Protein AF-A0A1G0GU50-F1 (afdb_monomer_lite)

Structure (mmCIF, N/CA/C/O backbone):
data_AF-A0A1G0GU50-F1
#
_entry.id   AF-A0A1G0GU50-F1
#
loop_
_atom_site.group_PDB
_atom_site.id
_atom_site.type_symbol
_atom_site.label_atom_id
_atom_site.label_alt_id
_atom_site.label_comp_id
_atom_site.label_asym_id
_atom_site.label_entity_id
_atom_site.label_seq_id
_atom_site.pdbx_PDB_ins_code
_atom_site.Cartn_x
_atom_site.Cartn_y
_atom_site.Cartn_z
_atom_site.occupancy
_atom_site.B_iso_or_equiv
_atom_site.auth_seq_id
_atom_site.auth_comp_id
_atom_site.auth_asym_id
_atom_site.auth_atom_id
_atom_site.pdbx_PDB_model_num
ATOM 1 N N . MET A 1 1 ? 15.882 31.323 31.206 1.00 48.88 1 MET A N 1
ATOM 2 C CA . MET A 1 1 ? 14.475 31.774 31.118 1.00 48.88 1 MET A CA 1
ATOM 3 C C . MET A 1 1 ? 14.266 32.583 29.836 1.00 48.88 1 MET A C 1
ATOM 5 O O . MET A 1 1 ? 13.871 33.733 29.887 1.00 48.88 1 MET A O 1
ATOM 9 N N . VAL A 1 2 ? 14.589 31.991 28.681 1.00 47.00 2 VAL A N 1
ATOM 10 C CA . VAL A 1 2 ? 14.363 32.568 27.342 1.00 47.00 2 VAL A CA 1
ATOM 11 C C . VAL A 1 2 ? 14.145 31.389 26.389 1.00 47.00 2 VAL A C 1
ATOM 13 O O . VAL A 1 2 ? 15.016 31.064 25.602 1.00 47.00 2 VAL A O 1
ATOM 16 N N . TRP A 1 3 ? 13.039 30.658 26.550 1.00 33.41 3 TRP A N 1
ATOM 17 C CA . TRP A 1 3 ? 12.656 29.560 25.639 1.00 33.41 3 TRP A CA 1
ATOM 18 C C . TRP A 1 3 ? 11.129 29.392 25.527 1.00 33.41 3 TRP A C 1
ATOM 20 O O . TRP A 1 3 ? 10.651 28.291 25.289 1.00 33.41 3 TRP A O 1
ATOM 30 N N . LEU A 1 4 ? 10.337 30.460 25.711 1.00 45.41 4 LEU A N 1
ATOM 31 C CA . LEU A 1 4 ? 8.865 30.361 25.647 1.00 45.41 4 LEU A CA 1
ATOM 32 C C . LEU A 1 4 ? 8.161 31.304 24.661 1.00 45.41 4 LEU A C 1
ATOM 34 O O . LEU A 1 4 ? 6.945 31.247 24.564 1.00 45.41 4 LEU A O 1
ATOM 38 N N . LEU A 1 5 ? 8.881 32.117 23.882 1.00 40.81 5 LEU A N 1
ATOM 39 C CA . LEU A 1 5 ? 8.252 33.089 22.967 1.00 40.81 5 LEU A CA 1
ATOM 40 C C . LEU A 1 5 ? 8.309 32.710 21.477 1.00 40.81 5 LEU A C 1
ATOM 42 O O . LEU A 1 5 ? 7.887 33.490 20.633 1.00 40.81 5 LEU A O 1
ATOM 46 N N . SER A 1 6 ? 8.771 31.504 21.129 1.00 46.62 6 SER A N 1
ATOM 47 C CA . SER A 1 6 ? 8.869 31.063 19.724 1.00 46.62 6 SER A CA 1
ATOM 48 C C . SER A 1 6 ? 7.811 30.030 19.300 1.00 46.62 6 SER A C 1
ATOM 50 O O . SER A 1 6 ? 8.008 29.336 18.306 1.00 46.62 6 SER A O 1
ATOM 52 N N . LEU A 1 7 ? 6.703 29.894 20.038 1.00 41.09 7 LEU A N 1
ATOM 53 C CA . LEU A 1 7 ? 5.658 28.892 19.752 1.00 41.09 7 LEU A CA 1
ATOM 54 C C . LEU A 1 7 ? 4.286 29.471 19.372 1.00 41.09 7 LEU A C 1
ATOM 56 O O . LEU A 1 7 ? 3.405 28.711 18.980 1.00 41.09 7 LEU A O 1
ATOM 60 N N . GLU A 1 8 ? 4.095 30.792 19.398 1.00 43.34 8 GLU A N 1
ATOM 61 C CA . GLU A 1 8 ? 2.781 31.390 19.101 1.00 43.34 8 GLU A CA 1
ATOM 62 C C . GLU A 1 8 ? 2.598 31.870 17.649 1.00 43.34 8 GLU A C 1
ATOM 64 O O . GLU A 1 8 ? 1.478 32.177 17.250 1.00 43.34 8 GLU A O 1
ATOM 69 N N . LEU A 1 9 ? 3.640 31.850 16.805 1.00 39.56 9 LEU A N 1
ATOM 70 C CA . LEU A 1 9 ? 3.587 32.430 15.448 1.00 39.56 9 LEU A CA 1
ATOM 71 C C . LEU A 1 9 ? 3.374 31.440 14.281 1.00 39.56 9 LEU A C 1
ATOM 73 O O . LEU A 1 9 ? 3.391 31.859 13.129 1.00 39.56 9 LEU A O 1
ATOM 77 N N . ILE A 1 10 ? 3.102 30.149 14.524 1.00 46.53 10 ILE A N 1
ATOM 78 C CA . ILE A 1 10 ? 2.873 29.158 13.437 1.00 46.53 10 ILE A CA 1
ATOM 79 C C . ILE A 1 10 ? 1.371 28.906 13.150 1.00 46.53 10 ILE A C 1
ATOM 81 O O . ILE A 1 10 ? 1.008 28.184 12.223 1.00 46.53 10 ILE A O 1
ATOM 85 N N . LYS A 1 11 ? 0.438 29.539 13.873 1.00 45.59 11 LYS A N 1
ATOM 86 C CA . LYS A 1 11 ? -1.003 29.216 13.761 1.00 45.59 11 LYS A CA 1
ATOM 87 C C . LYS A 1 11 ? -1.763 29.801 12.555 1.00 45.59 11 LYS A C 1
ATOM 89 O O . LYS A 1 11 ? -2.955 29.540 12.447 1.00 45.59 11 LYS A O 1
ATOM 94 N N . ALA A 1 12 ? -1.127 30.522 11.629 1.00 40.53 12 ALA A N 1
ATOM 95 C CA . ALA A 1 12 ? -1.842 31.219 10.543 1.00 40.53 12 ALA A CA 1
ATOM 96 C C . ALA A 1 12 ? -1.543 30.729 9.108 1.00 40.53 12 ALA A C 1
ATOM 98 O O . ALA A 1 12 ? -1.942 31.387 8.153 1.00 40.53 12 ALA A O 1
ATOM 99 N N . GLY A 1 13 ? -0.865 29.588 8.928 1.00 39.28 13 GLY A N 1
ATOM 100 C CA . GLY A 1 13 ? -0.491 29.115 7.582 1.00 39.28 13 GLY A CA 1
ATOM 101 C C . GLY A 1 13 ? -0.308 27.608 7.405 1.00 39.28 13 GLY A C 1
ATOM 102 O O . GLY A 1 13 ? 0.083 27.171 6.326 1.00 39.28 13 GLY A O 1
ATOM 103 N N . V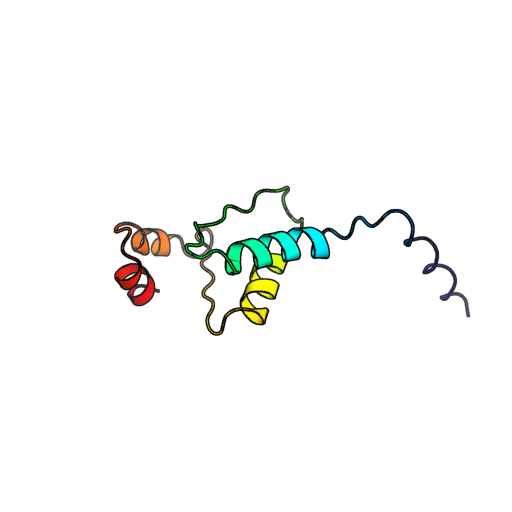AL A 1 14 ? -0.596 26.791 8.422 1.00 41.69 14 VAL A N 1
ATOM 104 C CA . VAL A 1 14 ? -0.567 25.331 8.268 1.00 41.69 14 VAL A CA 1
ATOM 105 C C .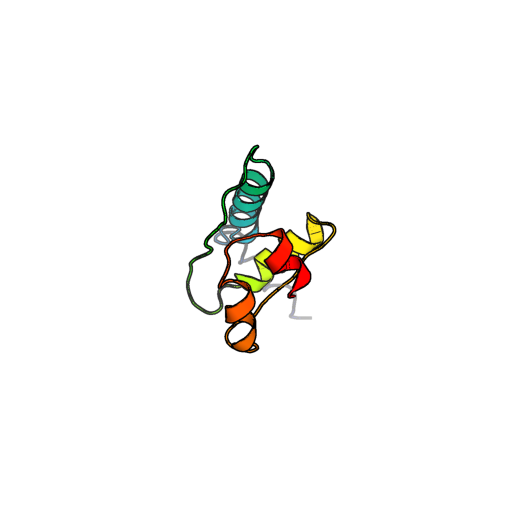 VAL A 1 14 ? -1.914 24.878 7.713 1.00 41.69 14 VAL A C 1
ATOM 107 O O . VAL A 1 14 ? -2.850 24.590 8.457 1.00 41.69 14 VAL A O 1
ATOM 110 N N . ILE A 1 15 ? -2.015 24.798 6.387 1.00 42.94 15 ILE A N 1
ATOM 111 C CA . ILE A 1 15 ? -2.982 23.895 5.759 1.00 42.94 15 ILE A CA 1
ATOM 112 C C . ILE A 1 15 ? -2.647 22.501 6.307 1.00 42.94 15 ILE A C 1
ATOM 114 O O . ILE A 1 15 ? -1.523 22.022 6.152 1.00 42.94 15 ILE A O 1
ATOM 118 N N . HIS A 1 16 ? -3.578 21.887 7.040 1.00 49.28 16 HIS A N 1
ATOM 119 C CA . HIS A 1 16 ? -3.379 20.589 7.684 1.00 49.28 16 HIS A CA 1
ATOM 120 C C . HIS A 1 16 ? -3.325 19.479 6.621 1.00 49.28 16 HIS A C 1
ATOM 122 O O . HIS A 1 16 ? -4.278 18.721 6.467 1.00 49.28 16 HIS A O 1
ATOM 128 N N . MET A 1 17 ? -2.190 19.346 5.928 1.00 56.97 17 MET A N 1
ATOM 129 C CA . MET A 1 17 ? -1.939 18.311 4.915 1.00 56.97 17 MET A CA 1
ATOM 130 C C . MET A 1 17 ? -2.325 16.910 5.415 1.00 56.97 17 MET A C 1
ATOM 132 O O . MET A 1 17 ? -2.876 16.117 4.661 1.00 56.97 17 MET A O 1
ATOM 136 N N . TYR A 1 18 ? -2.103 16.645 6.709 1.00 61.06 18 TYR A N 1
ATOM 137 C CA . TYR A 1 18 ? -2.491 15.403 7.378 1.00 61.06 18 TYR A CA 1
ATOM 138 C C . TYR A 1 18 ? -4.009 15.154 7.355 1.00 61.06 18 TYR A C 1
ATOM 140 O O . TYR A 1 18 ? -4.445 14.061 7.022 1.00 61.06 18 TYR A O 1
ATOM 148 N N . ARG A 1 19 ? -4.834 16.172 7.640 1.00 68.44 19 ARG A N 1
ATOM 149 C CA . ARG A 1 19 ? -6.297 16.008 7.730 1.00 68.44 19 ARG A CA 1
ATOM 150 C C . ARG A 1 19 ? -6.954 15.816 6.367 1.00 68.44 19 ARG A C 1
ATOM 152 O O . ARG A 1 19 ? -7.972 15.133 6.278 1.00 68.44 19 ARG A O 1
ATOM 159 N N . ASP A 1 20 ? -6.406 16.430 5.323 1.00 80.75 20 ASP A N 1
ATOM 160 C CA . ASP A 1 20 ? -6.995 16.344 3.986 1.00 80.75 20 ASP A CA 1
ATOM 161 C C . ASP A 1 20 ? -6.685 14.995 3.332 1.00 80.75 20 ASP A C 1
ATOM 163 O O . ASP A 1 20 ? -7.585 14.349 2.795 1.00 80.75 20 ASP A O 1
ATOM 167 N N . ILE A 1 21 ? -5.439 14.517 3.418 1.00 86.81 21 ILE A N 1
ATOM 168 C CA . ILE A 1 21 ? -5.060 13.213 2.855 1.00 86.81 21 ILE A CA 1
ATOM 169 C C . ILE A 1 21 ? -5.745 12.059 3.599 1.00 86.81 21 ILE A C 1
ATOM 171 O O . ILE A 1 21 ? -6.293 11.165 2.962 1.00 86.81 21 ILE A O 1
ATOM 175 N N . GLU A 1 22 ? -5.807 12.120 4.931 1.00 88.44 22 GLU A N 1
ATOM 176 C CA . GLU A 1 22 ? -6.455 11.106 5.767 1.00 88.44 22 GLU A CA 1
ATOM 177 C C . GLU A 1 22 ? -7.955 11.011 5.472 1.00 88.44 22 GLU A C 1
ATOM 179 O O . GLU A 1 22 ? -8.493 9.914 5.345 1.00 88.44 22 GLU A O 1
ATOM 184 N N . ARG A 1 23 ? -8.630 12.148 5.251 1.00 90.69 23 ARG A N 1
ATOM 185 C CA . ARG A 1 23 ? -10.040 12.157 4.838 1.00 90.69 23 ARG A CA 1
ATOM 186 C C . ARG A 1 23 ? -10.251 11.458 3.497 1.00 90.69 23 ARG A C 1
ATOM 188 O O . ARG A 1 23 ? -11.196 10.686 3.374 1.00 90.69 23 ARG A O 1
ATOM 195 N N . ASN A 1 24 ? -9.391 11.720 2.513 1.00 91.62 24 ASN A N 1
ATOM 196 C CA . ASN A 1 24 ? -9.470 11.065 1.205 1.00 91.62 24 ASN A CA 1
ATOM 197 C C . ASN A 1 24 ? -9.234 9.551 1.323 1.00 91.62 24 ASN A C 1
ATOM 199 O O . ASN A 1 24 ? -9.973 8.770 0.729 1.00 91.62 24 ASN A O 1
ATOM 203 N N . LEU A 1 25 ? -8.255 9.131 2.131 1.00 93.69 25 LEU A N 1
ATOM 204 C CA . LEU A 1 25 ? -7.985 7.715 2.394 1.00 93.69 25 LEU A CA 1
ATOM 205 C C . LEU A 1 25 ? -9.155 7.035 3.121 1.00 93.69 25 LEU A C 1
ATOM 207 O O . LEU A 1 25 ? -9.537 5.922 2.766 1.00 93.69 25 LEU A O 1
ATOM 211 N N . LEU A 1 26 ? -9.781 7.708 4.089 1.00 94.69 26 LEU A N 1
ATOM 212 C CA . LEU A 1 26 ? -10.946 7.178 4.797 1.00 94.69 26 LEU A CA 1
ATOM 213 C C . LEU A 1 26 ? -12.164 7.051 3.874 1.00 94.69 26 LEU A C 1
ATOM 215 O O . LEU A 1 26 ? -12.886 6.058 3.933 1.00 94.69 26 LEU A O 1
ATOM 219 N N . GLN A 1 27 ? -12.384 8.041 3.006 1.00 94.25 27 GLN A N 1
ATOM 220 C CA . GLN A 1 27 ? -13.429 7.978 1.986 1.00 94.25 27 GLN A CA 1
ATOM 221 C C . GLN A 1 27 ? -13.199 6.812 1.029 1.00 94.25 27 GLN A C 1
ATOM 223 O O . GLN A 1 27 ? -14.135 6.055 0.792 1.00 94.25 27 GLN A O 1
ATOM 228 N N . TRP A 1 28 ? -11.971 6.641 0.535 1.00 95.06 28 TRP A N 1
ATOM 229 C CA . TRP A 1 28 ? -11.588 5.506 -0.300 1.00 95.06 28 TRP A CA 1
ATOM 230 C C . TRP A 1 28 ? -11.847 4.166 0.396 1.00 95.06 28 TRP A C 1
ATOM 232 O O . TRP A 1 28 ? -12.559 3.331 -0.150 1.00 95.06 28 TRP A O 1
ATOM 242 N N . LYS A 1 29 ? -11.359 3.985 1.630 1.00 94.25 29 LYS A N 1
ATOM 243 C CA . LYS A 1 29 ? -11.553 2.751 2.411 1.00 94.25 29 LYS A CA 1
ATOM 244 C C . LYS A 1 29 ? -13.030 2.370 2.565 1.00 94.25 29 LYS A C 1
ATOM 246 O O . LYS A 1 29 ? -13.351 1.191 2.635 1.00 94.25 29 LYS A O 1
ATOM 251 N N . ASN A 1 30 ? -13.914 3.361 2.66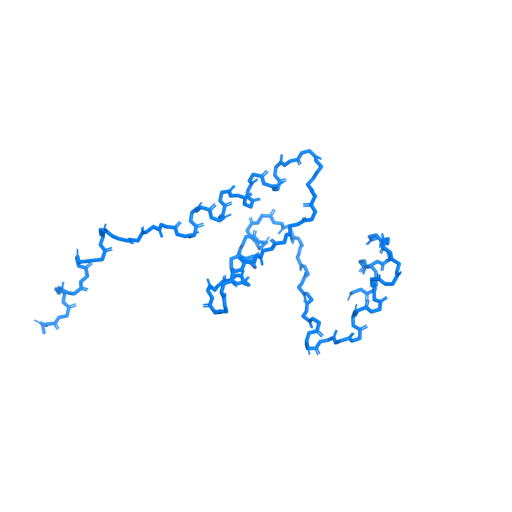6 1.00 95.25 30 ASN A N 1
ATOM 252 C CA . ASN A 1 30 ? -15.343 3.152 2.893 1.00 95.25 30 ASN A CA 1
ATOM 253 C C . ASN A 1 30 ? -16.157 2.999 1.592 1.00 95.25 30 ASN A C 1
ATOM 255 O O . ASN A 1 30 ? -17.386 2.936 1.655 1.00 95.25 30 ASN A O 1
ATOM 259 N N . GLN A 1 31 ? -15.515 2.965 0.419 1.00 95.94 31 GLN A N 1
ATOM 260 C CA . GLN A 1 31 ? -16.197 2.652 -0.839 1.00 95.94 31 GLN A CA 1
ATOM 261 C C . GLN A 1 31 ? -16.654 1.188 -0.857 1.00 95.94 31 GLN A C 1
ATOM 263 O O . GLN A 1 31 ? -16.021 0.321 -0.266 1.00 95.94 31 GLN A O 1
ATOM 268 N N . HIS A 1 32 ? -17.763 0.914 -1.550 1.00 94.12 32 HIS A N 1
ATOM 269 C CA . HIS A 1 32 ? -18.292 -0.447 -1.681 1.00 94.12 32 HIS A CA 1
ATOM 270 C C . HIS A 1 32 ? -17.330 -1.383 -2.433 1.00 94.12 32 HIS A C 1
ATOM 272 O O . HIS A 1 32 ? -17.255 -2.561 -2.107 1.00 94.12 32 HIS A O 1
ATOM 278 N N . ASP A 1 33 ? -16.590 -0.834 -3.398 1.00 90.19 33 ASP A N 1
ATOM 279 C CA . ASP A 1 33 ? -15.577 -1.527 -4.194 1.00 90.19 33 ASP A CA 1
ATOM 280 C C . ASP A 1 33 ? -14.364 -0.590 -4.378 1.00 90.19 33 ASP A C 1
ATOM 282 O O . ASP A 1 33 ? -14.326 0.216 -5.316 1.00 90.19 33 ASP A O 1
ATOM 286 N N . PRO A 1 34 ? -13.440 -0.547 -3.400 1.00 86.75 34 PRO A N 1
ATOM 287 C CA . PRO A 1 34 ? -12.345 0.413 -3.397 1.00 86.75 34 PRO A CA 1
ATOM 288 C C . PRO A 1 34 ? -11.293 0.046 -4.449 1.00 86.75 34 PRO A C 1
ATOM 290 O O . PRO A 1 34 ? -10.543 -0.918 -4.311 1.00 86.75 34 PRO A O 1
ATOM 293 N N . MET A 1 35 ? -11.178 0.875 -5.483 1.00 89.56 35 MET A N 1
ATOM 294 C CA . MET A 1 35 ? -10.148 0.722 -6.515 1.00 89.56 35 MET A CA 1
ATOM 295 C C . MET A 1 35 ? -8.743 1.039 -5.970 1.00 89.56 35 MET A C 1
ATOM 297 O O . MET A 1 35 ? -8.618 1.893 -5.088 1.00 89.56 35 MET A O 1
ATOM 301 N N . PRO A 1 36 ? -7.663 0.438 -6.508 1.00 90.31 36 PRO A N 1
ATOM 302 C CA . PRO A 1 36 ? -6.295 0.764 -6.104 1.00 90.31 36 PRO A CA 1
ATOM 303 C C . PRO A 1 36 ? -5.983 2.267 -6.196 1.00 90.31 36 PRO A C 1
ATOM 305 O O . PRO A 1 36 ? -6.318 2.926 -7.184 1.00 90.31 36 PRO A O 1
ATOM 308 N N . LEU A 1 37 ? -5.303 2.814 -5.181 1.00 91.44 37 LEU A N 1
ATOM 309 C CA . LEU A 1 37 ? -4.912 4.226 -5.136 1.00 91.44 37 LEU A CA 1
ATOM 310 C C . LEU A 1 37 ? -3.477 4.450 -5.604 1.00 91.44 37 LEU A C 1
ATOM 312 O O . LEU A 1 37 ? -2.556 3.731 -5.225 1.00 91.44 37 LEU A O 1
ATOM 316 N N . LEU A 1 38 ? -3.270 5.544 -6.340 1.00 91.06 38 LEU A N 1
ATOM 317 C CA . LEU A 1 38 ? -1.945 6.027 -6.710 1.00 91.06 38 LEU A CA 1
ATOM 318 C C . LEU A 1 38 ? -1.642 7.363 -6.023 1.00 91.06 38 LEU A C 1
ATOM 320 O O . LEU A 1 38 ? -2.142 8.413 -6.427 1.00 91.06 38 LEU A O 1
ATOM 324 N N . LEU A 1 39 ? -0.771 7.335 -5.013 1.00 88.88 39 LEU A N 1
ATOM 325 C CA . LEU A 1 39 ? -0.383 8.528 -4.260 1.00 88.88 39 LEU A CA 1
ATOM 326 C C . LEU A 1 39 ? 0.816 9.237 -4.913 1.00 88.88 39 LEU A C 1
ATOM 328 O O . LEU A 1 39 ? 1.958 8.782 -4.825 1.00 88.88 39 LEU A O 1
ATOM 332 N N . ARG A 1 40 ? 0.575 10.383 -5.561 1.00 87.50 40 ARG A N 1
ATOM 333 C CA . ARG A 1 40 ? 1.620 11.196 -6.214 1.00 87.50 40 ARG A CA 1
ATOM 334 C C . ARG A 1 40 ? 1.935 12.459 -5.414 1.00 87.50 40 ARG A C 1
ATOM 336 O O . ARG A 1 40 ? 1.086 12.997 -4.718 1.00 87.50 40 ARG A O 1
ATOM 343 N N . GLY A 1 41 ? 3.167 12.951 -5.528 1.00 85.12 41 GLY A N 1
ATOM 344 C CA . GLY A 1 41 ? 3.607 14.201 -4.899 1.00 85.12 41 GLY A CA 1
ATOM 345 C C . GLY A 1 41 ? 5.128 14.330 -4.888 1.00 85.12 41 GLY A C 1
ATOM 346 O O . GLY A 1 41 ? 5.825 13.368 -5.225 1.00 85.12 41 GLY A O 1
ATOM 347 N N . ALA A 1 42 ? 5.649 15.481 -4.460 1.00 84.44 42 ALA A N 1
ATOM 348 C CA . ALA A 1 42 ? 7.090 15.749 -4.423 1.00 84.44 42 ALA A CA 1
ATOM 349 C C . ALA A 1 42 ? 7.874 14.725 -3.570 1.00 84.44 42 ALA A C 1
ATOM 351 O O . ALA A 1 42 ? 7.315 14.020 -2.720 1.00 84.44 42 ALA A O 1
ATOM 352 N N . ARG A 1 43 ? 9.184 14.594 -3.819 1.00 79.56 43 ARG A N 1
ATOM 353 C CA . ARG A 1 43 ? 10.066 13.750 -2.992 1.00 79.56 43 ARG A CA 1
ATOM 354 C C . ARG A 1 43 ? 10.087 14.299 -1.556 1.00 79.56 43 ARG A C 1
ATOM 356 O O . ARG A 1 43 ? 10.005 15.504 -1.370 1.00 79.56 43 ARG A O 1
ATOM 363 N N . GLN A 1 44 ? 10.172 13.409 -0.561 1.00 75.38 44 GLN A N 1
ATOM 364 C CA . GLN A 1 44 ? 10.332 13.756 0.866 1.00 75.38 44 GLN A CA 1
ATOM 365 C C . GLN A 1 44 ? 9.158 14.494 1.547 1.00 75.38 44 GLN A C 1
ATOM 367 O O . GLN A 1 44 ? 9.324 15.052 2.622 1.00 75.38 44 GLN A O 1
ATOM 372 N N . VAL A 1 45 ? 7.944 14.436 0.991 1.00 81.44 45 VAL A N 1
ATOM 373 C CA . VAL A 1 45 ? 6.745 15.060 1.603 1.00 81.44 45 VAL A CA 1
ATOM 374 C C . VAL A 1 45 ? 5.988 14.164 2.597 1.00 81.44 45 VAL A C 1
ATOM 376 O O . VAL A 1 45 ? 4.885 14.499 3.007 1.00 81.44 45 VAL A O 1
ATOM 379 N N . GLY A 1 46 ? 6.538 13.000 2.964 1.00 82.69 46 GLY A N 1
ATOM 380 C CA . GLY A 1 46 ? 5.919 12.106 3.957 1.00 82.69 46 GLY A CA 1
ATOM 381 C C . GLY A 1 46 ? 4.817 11.175 3.430 1.00 82.69 46 GLY A C 1
ATOM 382 O O . GLY A 1 46 ? 3.997 10.710 4.212 1.00 82.69 46 GLY A O 1
ATOM 383 N N . LYS A 1 47 ? 4.791 10.867 2.124 1.00 89.00 47 LYS A N 1
ATOM 384 C CA . LYS A 1 47 ? 3.793 9.947 1.531 1.00 89.00 47 LYS A CA 1
ATOM 385 C C . LYS A 1 47 ? 3.794 8.562 2.189 1.00 89.00 47 LYS A C 1
ATOM 387 O O . LYS A 1 47 ? 2.741 8.099 2.604 1.00 89.00 47 LYS A O 1
ATOM 392 N N . THR A 1 48 ? 4.969 7.940 2.313 1.00 89.56 48 THR A N 1
ATOM 393 C CA . THR A 1 48 ? 5.138 6.630 2.965 1.00 89.56 48 THR A CA 1
ATOM 394 C C . THR A 1 48 ? 4.612 6.657 4.394 1.00 89.56 48 THR A C 1
ATOM 396 O O . THR A 1 48 ? 3.772 5.844 4.751 1.00 89.56 48 THR A O 1
ATOM 399 N N . PHE A 1 49 ? 5.014 7.674 5.163 1.00 89.62 49 PHE A N 1
ATOM 400 C CA . PHE A 1 49 ? 4.584 7.851 6.546 1.00 89.62 49 PHE A CA 1
ATOM 401 C C . PHE A 1 49 ? 3.056 7.894 6.680 1.00 89.62 49 PHE A C 1
ATOM 403 O 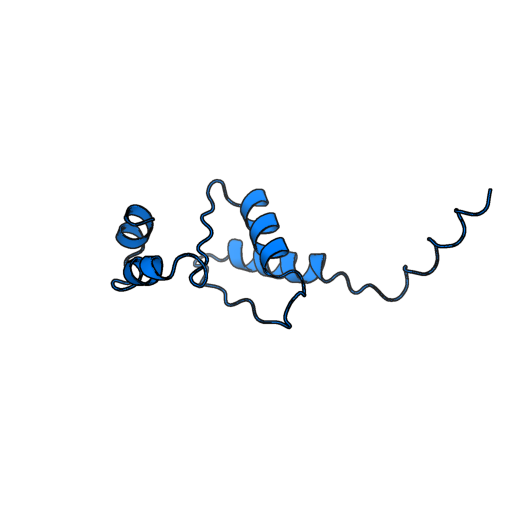O . PHE A 1 49 ? 2.495 7.197 7.515 1.00 89.62 49 PHE A O 1
ATOM 410 N N . VAL A 1 50 ? 2.368 8.674 5.841 1.00 90.50 50 VAL A N 1
ATOM 411 C CA . VAL A 1 50 ? 0.901 8.775 5.892 1.00 90.50 50 VAL A CA 1
ATOM 412 C C . VAL A 1 50 ? 0.226 7.437 5.577 1.00 90.50 50 VAL A C 1
ATOM 414 O O . VAL A 1 50 ? -0.721 7.069 6.267 1.00 90.50 50 VAL A O 1
ATOM 417 N N . VAL A 1 51 ? 0.697 6.709 4.560 1.00 91.69 51 VAL A N 1
ATOM 418 C CA . VAL A 1 51 ? 0.113 5.411 4.177 1.00 91.69 51 VAL A CA 1
ATOM 419 C C . VAL A 1 51 ? 0.327 4.368 5.271 1.00 91.69 51 VAL A C 1
ATOM 421 O O . VAL A 1 51 ? -0.612 3.654 5.604 1.00 91.69 51 VAL A O 1
ATOM 424 N N . GLU A 1 52 ? 1.516 4.312 5.870 1.00 92.25 52 GLU A N 1
ATOM 425 C CA . GLU A 1 52 ? 1.817 3.390 6.972 1.00 92.25 52 GLU A CA 1
ATOM 426 C C . GLU A 1 52 ? 1.004 3.711 8.228 1.00 92.25 52 GLU A C 1
ATOM 428 O O . GLU A 1 52 ? 0.429 2.811 8.835 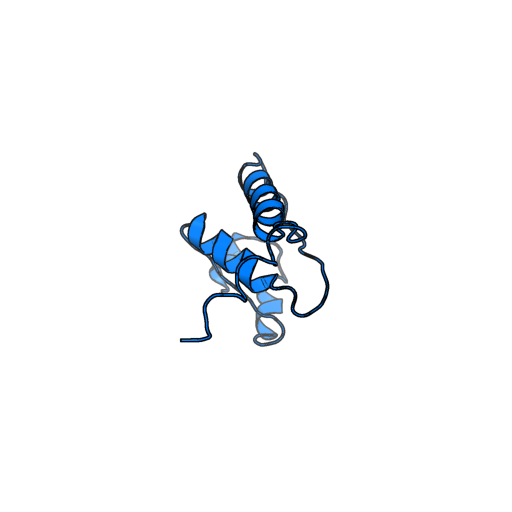1.00 92.25 52 GLU A O 1
ATOM 433 N N . GLN A 1 53 ? 0.909 4.984 8.620 1.00 92.56 53 GLN A N 1
ATOM 434 C CA . GLN A 1 53 ? 0.092 5.385 9.769 1.00 92.56 53 GLN A CA 1
ATOM 435 C C . GLN A 1 53 ? -1.390 5.057 9.544 1.00 92.56 53 GLN A C 1
ATOM 437 O O . GLN A 1 53 ? -2.025 4.468 10.417 1.00 92.56 53 GLN A O 1
ATOM 442 N N . PHE A 1 54 ? -1.930 5.376 8.362 1.00 93.62 54 PHE A N 1
ATOM 443 C CA . PHE A 1 54 ? -3.314 5.054 8.005 1.00 93.62 54 PHE A CA 1
ATOM 444 C C . PHE A 1 54 ? -3.556 3.538 7.967 1.00 93.62 54 PHE A C 1
ATOM 446 O O . PHE A 1 54 ? -4.553 3.060 8.506 1.00 93.62 54 PHE A O 1
ATOM 453 N N . GLY A 1 55 ? -2.630 2.784 7.368 1.00 94.31 55 GLY A N 1
ATOM 454 C CA . GLY A 1 55 ? -2.662 1.326 7.294 1.00 94.31 55 GLY A CA 1
ATOM 455 C C . GLY A 1 55 ? -2.771 0.687 8.676 1.00 94.31 55 GLY A C 1
ATOM 456 O O . GLY A 1 55 ? -3.743 -0.009 8.959 1.00 94.31 55 GLY A O 1
ATOM 457 N N . ASN A 1 56 ? -1.834 1.027 9.562 1.00 94.12 56 ASN A N 1
ATOM 458 C CA . ASN A 1 56 ? -1.788 0.525 10.938 1.00 94.12 56 ASN A CA 1
ATOM 459 C C . ASN A 1 56 ? -3.019 0.914 11.777 1.00 94.12 56 ASN A C 1
ATOM 461 O O . ASN A 1 56 ? -3.404 0.179 12.681 1.00 94.12 56 ASN A O 1
ATOM 465 N N . ALA A 1 57 ? -3.630 2.073 11.517 1.00 94.44 57 ALA A N 1
ATOM 466 C CA . ALA A 1 57 ? -4.790 2.542 12.274 1.00 94.44 57 ALA A CA 1
ATOM 467 C C . ALA A 1 57 ? -6.123 1.926 11.811 1.00 94.44 57 ALA A C 1
ATOM 469 O O . ALA A 1 57 ? -7.094 1.925 12.572 1.00 94.44 57 ALA A O 1
ATOM 470 N N . HIS A 1 58 ? -6.206 1.450 10.563 1.00 95.31 58 HIS A N 1
ATOM 471 C CA . HIS A 1 58 ? -7.483 1.109 9.928 1.00 95.31 58 HIS A CA 1
ATOM 472 C C . HIS A 1 58 ? -7.580 -0.306 9.354 1.00 95.31 58 HIS A C 1
ATOM 474 O O . HIS A 1 58 ? -8.691 -0.708 8.989 1.00 95.31 58 HIS A O 1
ATOM 480 N N . PHE A 1 59 ? -6.478 -1.050 9.277 1.00 94.94 59 PHE A N 1
ATOM 481 C CA . PHE A 1 59 ? -6.444 -2.429 8.798 1.00 94.94 59 PHE A CA 1
ATOM 482 C C . PHE A 1 59 ? -5.767 -3.325 9.831 1.00 94.94 59 PHE A C 1
ATOM 484 O O . PHE A 1 59 ? -4.793 -2.933 10.463 1.00 94.94 59 PHE A O 1
ATOM 491 N N . GLU A 1 60 ? -6.289 -4.539 9.992 1.00 95.69 60 GLU A N 1
ATOM 492 C CA . GLU A 1 60 ? -5.705 -5.538 10.893 1.00 95.69 60 GLU A CA 1
ATOM 493 C C . GLU A 1 60 ? -4.348 -6.034 10.382 1.00 95.69 60 GLU A C 1
ATOM 495 O O . GLU A 1 60 ? -3.431 -6.254 11.165 1.00 95.69 60 GLU A O 1
ATOM 500 N N . ASN A 1 61 ? -4.214 -6.160 9.058 1.00 92.19 61 ASN A N 1
ATOM 501 C CA . ASN A 1 61 ? -3.013 -6.647 8.396 1.00 92.19 61 ASN A CA 1
ATOM 502 C C . ASN A 1 61 ? -2.572 -5.659 7.313 1.00 92.19 61 ASN A C 1
ATOM 504 O O . ASN A 1 61 ? -3.391 -5.173 6.531 1.00 92.19 61 ASN A O 1
ATOM 508 N N . MET A 1 62 ? -1.268 -5.395 7.252 1.00 92.69 62 MET A N 1
ATOM 509 C CA . MET A 1 62 ? -0.646 -4.550 6.238 1.00 92.69 62 MET A CA 1
ATOM 510 C C . MET A 1 62 ? 0.682 -5.165 5.806 1.00 92.69 62 MET A C 1
ATOM 512 O O . MET A 1 62 ? 1.469 -5.610 6.639 1.00 92.69 62 MET A O 1
ATOM 516 N N . VAL A 1 63 ? 0.942 -5.136 4.501 1.00 90.81 63 VAL A N 1
ATOM 517 C CA . VAL A 1 63 ? 2.217 -5.547 3.915 1.00 90.81 63 VAL A CA 1
ATOM 518 C C . VAL A 1 63 ? 2.753 -4.406 3.060 1.00 90.81 63 VAL A C 1
ATOM 520 O O . VAL A 1 63 ? 2.047 -3.879 2.200 1.00 90.81 63 VAL A O 1
ATOM 523 N N . THR A 1 64 ? 4.004 -4.020 3.302 1.00 91.25 64 THR A N 1
ATOM 524 C CA . THR A 1 64 ? 4.706 -2.992 2.526 1.00 91.25 64 THR A CA 1
ATOM 525 C C . THR A 1 64 ? 5.769 -3.657 1.670 1.00 91.25 64 THR A C 1
ATOM 527 O O . THR A 1 64 ? 6.650 -4.329 2.198 1.00 91.25 64 THR A O 1
ATOM 530 N N . ILE A 1 65 ? 5.725 -3.418 0.360 1.00 91.62 65 ILE A N 1
ATOM 531 C CA . ILE A 1 65 ? 6.744 -3.890 -0.581 1.00 91.62 65 ILE A CA 1
ATOM 532 C C . ILE A 1 65 ? 7.483 -2.683 -1.141 1.00 91.62 65 ILE A C 1
ATOM 534 O O . ILE A 1 65 ? 6.871 -1.751 -1.669 1.00 91.62 65 ILE A O 1
ATOM 538 N N . ASN A 1 66 ? 8.810 -2.707 -1.046 1.00 91.62 66 ASN A N 1
ATOM 539 C CA . ASN A 1 66 ? 9.666 -1.722 -1.689 1.00 91.62 66 ASN A CA 1
ATOM 540 C C . ASN A 1 66 ? 10.438 -2.383 -2.835 1.00 91.62 66 ASN A C 1
ATOM 542 O O . ASN A 1 66 ? 11.460 -3.023 -2.609 1.00 91.62 66 ASN A O 1
ATOM 546 N N . PHE A 1 67 ? 9.980 -2.176 -4.069 1.00 93.12 67 PHE A N 1
ATOM 547 C CA . PHE A 1 67 ? 10.605 -2.756 -5.262 1.00 93.12 67 PHE A CA 1
ATOM 548 C C . PHE A 1 67 ? 12.018 -2.233 -5.559 1.00 93.12 67 PHE A C 1
ATOM 550 O O . PHE A 1 67 ? 12.741 -2.868 -6.319 1.00 93.12 67 PHE A O 1
ATOM 557 N N . GLU A 1 68 ? 12.440 -1.105 -4.976 1.00 91.81 68 GLU A N 1
ATOM 558 C CA . GLU A 1 68 ? 13.835 -0.655 -5.090 1.00 91.81 68 GLU A CA 1
ATOM 559 C C . GLU A 1 68 ? 14.767 -1.505 -4.216 1.00 91.81 68 GLU A C 1
ATOM 561 O O . GLU A 1 68 ? 15.914 -1.744 -4.588 1.00 91.81 68 GLU A O 1
ATOM 566 N N . LEU A 1 69 ? 14.275 -1.966 -3.060 1.00 94.19 69 LEU A N 1
ATOM 567 C CA . LEU A 1 69 ? 15.031 -2.808 -2.130 1.00 94.19 69 LEU A CA 1
ATOM 568 C C . LEU A 1 69 ? 14.875 -4.303 -2.428 1.00 94.19 69 LEU A C 1
ATOM 570 O O . LEU A 1 69 ? 15.798 -5.065 -2.160 1.00 94.19 69 LEU A O 1
ATOM 574 N N . GLN A 1 70 ? 13.721 -4.707 -2.964 1.00 94.44 70 GLN A N 1
ATOM 575 C CA . GLN A 1 70 ? 13.346 -6.096 -3.242 1.00 94.44 70 GLN A CA 1
ATOM 576 C C . GLN A 1 70 ? 12.848 -6.235 -4.692 1.00 94.44 70 GLN A C 1
ATOM 578 O O . GLN A 1 70 ? 11.659 -6.483 -4.929 1.00 94.44 70 GLN A O 1
ATOM 583 N N . PRO A 1 71 ? 13.715 -6.018 -5.696 1.00 95.12 71 PRO A N 1
ATOM 584 C CA . PRO A 1 71 ? 13.323 -6.071 -7.105 1.00 95.12 71 PRO A CA 1
ATOM 585 C C . PRO A 1 71 ? 12.781 -7.446 -7.522 1.00 95.12 71 PRO A C 1
ATOM 587 O O . PRO A 1 71 ? 11.945 -7.536 -8.418 1.00 95.12 71 PRO A O 1
ATOM 590 N N . GLU A 1 72 ? 13.194 -8.523 -6.856 1.00 93.62 72 GLU A N 1
ATOM 591 C CA . GLU A 1 72 ? 12.680 -9.872 -7.079 1.00 93.62 72 GLU A CA 1
ATOM 592 C C . GLU A 1 72 ? 11.181 -10.006 -6.791 1.00 93.62 72 GLU A C 1
ATOM 594 O O . GLU A 1 72 ? 10.542 -10.865 -7.391 1.00 93.62 72 GLU A O 1
ATOM 599 N N . MET A 1 73 ? 10.601 -9.148 -5.944 1.00 93.12 73 MET A N 1
ATOM 600 C CA . MET A 1 73 ? 9.169 -9.171 -5.615 1.00 93.12 73 MET A CA 1
ATOM 601 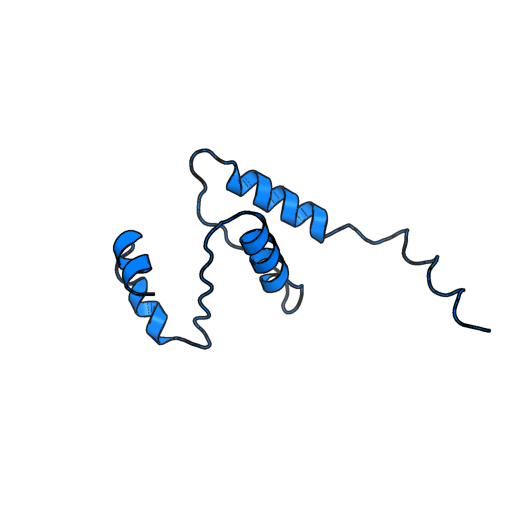C C . MET A 1 73 ? 8.282 -8.700 -6.770 1.00 93.12 73 MET A C 1
ATOM 603 O O . MET A 1 73 ? 7.075 -8.923 -6.741 1.00 93.12 73 MET A O 1
ATOM 607 N N . ILE A 1 74 ? 8.858 -8.090 -7.814 1.00 93.56 74 ILE A N 1
ATOM 608 C CA . ILE A 1 74 ? 8.118 -7.716 -9.029 1.00 93.56 74 ILE A CA 1
ATOM 609 C C . ILE A 1 74 ? 7.452 -8.951 -9.654 1.00 93.56 74 ILE A C 1
ATOM 611 O O . ILE A 1 74 ? 6.312 -8.859 -10.102 1.00 93.56 74 ILE A O 1
ATOM 615 N N . ARG A 1 75 ? 8.109 -10.121 -9.595 1.00 93.06 75 ARG A N 1
ATOM 616 C CA . ARG A 1 75 ? 7.590 -11.385 -10.152 1.00 93.06 75 ARG A CA 1
ATOM 617 C C . ARG A 1 75 ? 6.278 -11.846 -9.513 1.00 93.06 75 ARG A C 1
ATOM 619 O O . ARG A 1 75 ? 5.520 -12.575 -10.138 1.00 93.06 75 ARG A O 1
ATOM 626 N N . CYS A 1 76 ? 5.993 -11.421 -8.277 1.00 92.19 76 CYS A N 1
ATOM 627 C CA . CYS A 1 76 ? 4.740 -11.764 -7.603 1.00 92.19 76 CYS A CA 1
ATOM 628 C C . CYS A 1 76 ? 3.528 -11.181 -8.343 1.00 92.19 76 CYS A C 1
ATOM 630 O O . CYS A 1 76 ? 2.427 -11.687 -8.187 1.00 92.19 76 CYS A O 1
ATOM 632 N N . PHE A 1 77 ? 3.735 -10.156 -9.177 1.00 91.00 77 PHE A N 1
ATOM 633 C CA . PHE A 1 77 ? 2.696 -9.469 -9.939 1.00 91.00 77 PHE A CA 1
ATOM 634 C C . PHE A 1 77 ? 2.660 -9.878 -11.425 1.00 91.00 77 PHE A C 1
ATOM 636 O O . PHE A 1 77 ? 1.964 -9.231 -12.207 1.00 91.00 77 PHE A O 1
ATOM 643 N N . ASP A 1 78 ? 3.374 -10.941 -11.830 1.00 90.88 78 ASP A N 1
ATOM 644 C CA . ASP A 1 78 ? 3.316 -11.477 -13.204 1.00 90.88 78 ASP A CA 1
ATOM 645 C C . ASP A 1 78 ? 1.918 -12.024 -13.535 1.00 90.88 78 ASP A C 1
ATOM 647 O O . ASP A 1 78 ? 1.428 -11.891 -14.660 1.00 90.88 78 ASP A O 1
ATOM 651 N N . GLN A 1 79 ? 1.256 -12.613 -12.535 1.00 87.56 79 GLN A N 1
ATOM 652 C CA . GLN A 1 79 ? -0.167 -12.927 -12.571 1.00 87.56 79 GLN A CA 1
ATOM 653 C C . GLN A 1 79 ? -0.905 -11.965 -11.644 1.00 87.56 79 GLN A C 1
ATOM 655 O O . GLN A 1 79 ? -0.580 -11.840 -10.469 1.00 87.56 79 GLN A O 1
ATOM 660 N N . LEU A 1 80 ? -1.917 -11.277 -12.172 1.00 89.25 80 LEU A N 1
ATOM 661 C CA . LEU A 1 80 ? -2.704 -10.291 -11.427 1.00 89.25 80 LEU A CA 1
ATOM 662 C C . LEU A 1 80 ? -3.819 -10.958 -10.600 1.00 89.25 80 LEU A C 1
ATOM 664 O O . LEU A 1 80 ? -4.944 -10.459 -10.565 1.00 89.25 80 LEU A O 1
ATOM 668 N N . ASP A 1 81 ? -3.515 -12.099 -9.972 1.00 91.19 81 ASP A N 1
ATOM 669 C CA . ASP A 1 81 ? -4.418 -12.798 -9.058 1.00 91.19 81 ASP A CA 1
ATOM 670 C C . ASP A 1 81 ? -4.077 -12.441 -7.597 1.00 91.19 81 ASP A C 1
ATOM 672 O O . ASP A 1 81 ? -2.961 -12.709 -7.146 1.00 91.19 81 ASP A O 1
ATOM 676 N N . PRO A 1 82 ? -5.007 -11.844 -6.829 1.00 88.38 82 PRO A N 1
ATOM 677 C CA . PRO A 1 82 ? -4.734 -11.422 -5.455 1.00 88.38 82 PRO A CA 1
ATOM 678 C C . PRO A 1 82 ? -4.333 -12.557 -4.506 1.00 88.38 82 PRO A C 1
ATOM 680 O O . PRO A 1 82 ? -3.565 -12.322 -3.576 1.00 88.38 82 PRO A O 1
ATOM 683 N N . THR A 1 83 ? -4.852 -13.769 -4.713 1.00 91.12 83 THR A N 1
ATOM 684 C CA . THR A 1 83 ? -4.587 -14.911 -3.825 1.00 91.12 83 THR A CA 1
ATOM 685 C C . THR A 1 83 ? -3.164 -15.410 -4.021 1.00 91.12 83 THR A C 1
ATOM 687 O O . THR A 1 83 ? -2.440 -15.614 -3.046 1.00 91.12 83 THR A O 1
ATOM 690 N N . GLU A 1 84 ? -2.737 -15.536 -5.277 1.00 91.25 84 GLU A N 1
ATOM 691 C CA . GLU A 1 84 ? -1.359 -15.892 -5.624 1.00 91.25 84 GLU A CA 1
ATOM 692 C C . GLU A 1 84 ? -0.364 -14.825 -5.151 1.00 91.25 84 GLU A C 1
ATOM 694 O O . GLU A 1 84 ? 0.661 -15.163 -4.558 1.00 91.25 84 GLU A O 1
ATOM 699 N N . ILE A 1 85 ? -0.694 -13.537 -5.327 1.00 92.06 85 ILE A N 1
ATOM 700 C CA . ILE A 1 85 ? 0.142 -12.428 -4.847 1.00 92.06 85 ILE A CA 1
ATOM 701 C C . ILE A 1 85 ? 0.350 -12.530 -3.331 1.00 92.06 85 ILE A C 1
ATOM 703 O O . ILE A 1 85 ? 1.486 -12.446 -2.876 1.00 92.06 85 ILE A O 1
ATOM 707 N N . ILE A 1 86 ? -0.718 -12.733 -2.549 1.00 90.69 86 ILE A N 1
ATOM 708 C CA . ILE A 1 86 ? -0.626 -12.820 -1.082 1.00 90.69 86 ILE A CA 1
ATOM 709 C C . ILE A 1 86 ? 0.193 -14.038 -0.640 1.00 90.69 86 ILE A C 1
ATOM 711 O O . ILE A 1 86 ? 0.982 -13.917 0.288 1.00 90.69 86 ILE A O 1
ATOM 715 N N . ASN A 1 87 ? 0.044 -15.191 -1.295 1.00 91.06 87 ASN A N 1
ATOM 716 C CA . ASN A 1 87 ? 0.807 -16.397 -0.949 1.00 91.06 87 ASN A CA 1
ATOM 717 C C . ASN A 1 87 ? 2.300 -16.295 -1.306 1.00 91.06 87 ASN A C 1
ATOM 719 O O . ASN A 1 87 ? 3.116 -17.032 -0.751 1.00 91.06 87 ASN A O 1
ATOM 723 N N . ALA A 1 88 ? 2.649 -15.435 -2.263 1.00 88.25 88 ALA A N 1
ATOM 724 C CA . ALA A 1 88 ? 4.019 -15.239 -2.723 1.00 88.25 88 ALA A CA 1
ATOM 725 C C . ALA A 1 88 ? 4.813 -14.211 -1.896 1.00 88.25 88 ALA A C 1
ATOM 727 O O . ALA A 1 88 ? 6.029 -14.105 -2.093 1.00 88.25 88 ALA A O 1
ATOM 728 N N . ILE A 1 89 ? 4.145 -13.442 -1.028 1.00 85.06 89 ILE A N 1
ATOM 729 C CA . ILE A 1 89 ? 4.754 -12.433 -0.146 1.00 85.06 89 ILE A CA 1
ATOM 730 C C . ILE A 1 89 ? 4.939 -12.999 1.261 1.00 85.06 89 ILE A C 1
ATOM 732 O O . ILE A 1 89 ? 6.054 -12.818 1.801 1.00 85.06 89 ILE A O 1
#

Foldseek 3Di:
DPDPPPPPPPPPDDPPPLVVVLVVVVVLVPDPDRDDDDDDDDPPPCPVVSCVVSCVVPDPDDDDDDCVVVVVLVVCPPPVDPVSSVVVD

Sequence (89 aa):
MVWLLSLELIKAGVIHMYRDIERNLLQWKNQHDPMPLLLRGARQVGKTFVVEQFGNAHFENMVTINFELQPEMIRCFDQLDPTEIINAI

Secondary structure (DSSP, 8-state):
---SSSSSSSTTS---HHHHHHHHHHHHHTSSS-PPP-----TTSSHHHHHHHHHHHH-S------TTT-GGGGGGGSS--HHHHHHH-

pLDDT: mean 81.21, std 18.94, range [33.41, 95.94]

Radius of gyration: 18.61 Å; chains: 1; bounding box: 33×50×44 Å